Protein AF-A0A7J9GZG3-F1 (afdb_monomer_lite)

Sequence (61 aa):
MIFDLSDGRFLYRLFHKVDADRIKVEGPWNFNLHLLILRRLHDGDDPNTIPLNTVDLWVLV

Organism: NCBI:txid34285

pLDDT: mean 86.98, std 2.88, range [73.12, 91.0]

Radius of gyration: 12.9 Å; chains: 1; bounding box: 27×29×39 Å

Structure (mmCIF, N/CA/C/O backbone):
data_AF-A0A7J9GZG3-F1
#
_entry.id   AF-A0A7J9GZG3-F1
#
loop_
_atom_site.group_PDB
_atom_site.id
_atom_site.type_symbol
_atom_site.label_atom_id
_atom_site.label_alt_id
_atom_site.label_comp_id
_atom_site.label_asym_id
_atom_site.label_entity_id
_atom_site.label_seq_id
_atom_site.pdbx_PDB_ins_code
_atom_site.Cartn_x
_atom_site.Cartn_y
_atom_site.Cartn_z
_atom_site.occupancy
_atom_site.B_iso_or_equiv
_atom_site.auth_seq_id
_atom_site.auth_comp_id
_atom_site.auth_asym_id
_atom_site.auth_atom_id
_atom_site.pdbx_PDB_model_num
ATOM 1 N N . MET A 1 1 ? 3.421 2.501 -13.799 1.00 83.75 1 MET A N 1
ATOM 2 C CA . MET A 1 1 ? 2.069 2.090 -14.258 1.00 83.75 1 MET A CA 1
ATOM 3 C C . MET A 1 1 ? 1.183 1.892 -13.039 1.00 83.75 1 MET A C 1
ATOM 5 O O . MET A 1 1 ? 1.720 1.462 -12.026 1.00 83.75 1 MET A O 1
ATOM 9 N N . ILE A 1 2 ? -0.106 2.232 -13.112 1.00 88.06 2 ILE A N 1
ATOM 10 C CA . ILE A 1 2 ? -1.053 2.098 -11.992 1.00 88.06 2 ILE A CA 1
ATOM 11 C C . ILE A 1 2 ? -2.109 1.064 -12.382 1.00 88.06 2 ILE A C 1
ATOM 13 O O . ILE A 1 2 ? -2.632 1.141 -13.493 1.00 88.06 2 ILE A O 1
ATOM 17 N N . PHE A 1 3 ? -2.402 0.120 -11.491 1.00 90.38 3 PHE A N 1
ATOM 18 C CA . PHE A 1 3 ? -3.481 -0.855 -11.653 1.00 90.38 3 PHE A CA 1
ATOM 19 C C . PHE A 1 3 ? -4.488 -0.707 -10.513 1.00 90.38 3 PHE A C 1
ATOM 21 O O . PHE A 1 3 ? -4.088 -0.613 -9.352 1.00 90.38 3 PHE A O 1
ATOM 28 N N . ASP A 1 4 ? -5.774 -0.683 -10.851 1.00 90.94 4 ASP A N 1
ATOM 29 C CA . ASP A 1 4 ? -6.870 -0.739 -9.883 1.00 90.94 4 ASP A CA 1
ATOM 30 C C . ASP A 1 4 ? -7.088 -2.202 -9.467 1.00 90.94 4 ASP A C 1
ATOM 32 O O . ASP A 1 4 ? -7.230 -3.077 -10.326 1.00 90.94 4 ASP A O 1
ATOM 36 N N . LEU A 1 5 ? -7.041 -2.467 -8.161 1.00 89.19 5 LEU A N 1
ATOM 37 C CA . LEU A 1 5 ? -7.214 -3.795 -7.564 1.00 89.19 5 LEU A CA 1
ATOM 38 C C . LEU A 1 5 ? -8.580 -3.958 -6.876 1.00 89.19 5 LEU A C 1
ATOM 40 O O . LEU A 1 5 ? -8.728 -4.865 -6.060 1.00 89.19 5 LEU A O 1
ATOM 44 N N . SER A 1 6 ? -9.535 -3.072 -7.173 1.00 85.31 6 SER A N 1
ATOM 45 C CA . SER A 1 6 ? -10.816 -2.903 -6.484 1.00 85.31 6 SER A CA 1
ATOM 46 C C . SER A 1 6 ? -10.693 -2.521 -5.002 1.00 85.31 6 SER A C 1
ATOM 48 O O . SER A 1 6 ? -9.615 -2.512 -4.402 1.00 85.31 6 SER A O 1
ATOM 50 N N . ASP A 1 7 ? -11.822 -2.137 -4.401 1.00 85.44 7 ASP A N 1
ATOM 51 C CA . ASP A 1 7 ? -11.935 -1.796 -2.973 1.00 85.44 7 ASP A CA 1
ATOM 52 C C . ASP A 1 7 ? -11.013 -0.650 -2.518 1.00 85.44 7 ASP A C 1
ATOM 54 O O . ASP A 1 7 ? -10.525 -0.624 -1.389 1.00 85.44 7 ASP A O 1
ATOM 58 N N . GLY A 1 8 ? -10.743 0.302 -3.418 1.00 85.62 8 GLY A N 1
ATOM 59 C CA . GLY A 1 8 ? -9.872 1.447 -3.141 1.00 85.62 8 GLY A CA 1
ATOM 60 C C . GLY A 1 8 ? -8.386 1.092 -3.023 1.00 85.62 8 GLY A C 1
ATOM 61 O O . GLY A 1 8 ? -7.605 1.903 -2.522 1.00 85.62 8 GLY A O 1
ATOM 62 N N . ARG A 1 9 ? -7.978 -0.104 -3.471 1.00 88.31 9 ARG A N 1
ATOM 63 C CA . ARG A 1 9 ? -6.576 -0.531 -3.520 1.00 88.31 9 ARG A CA 1
ATOM 64 C C . ARG A 1 9 ? -5.991 -0.274 -4.902 1.00 88.31 9 ARG A C 1
ATOM 66 O O . ARG A 1 9 ? -6.580 -0.613 -5.923 1.00 88.31 9 ARG A O 1
ATOM 73 N N . PHE A 1 10 ? -4.777 0.263 -4.921 1.00 90.00 10 PHE A N 1
ATOM 74 C CA . PHE A 1 10 ? -4.063 0.581 -6.151 1.00 90.00 10 PHE A CA 1
ATOM 75 C C . PHE A 1 10 ? -2.651 0.007 -6.108 1.00 90.00 10 PHE A C 1
ATOM 77 O O . PHE A 1 10 ? -1.937 0.146 -5.113 1.00 90.00 10 PHE A O 1
ATOM 84 N N . LEU A 1 11 ? -2.227 -0.607 -7.210 1.00 90.38 11 LEU A N 1
ATOM 85 C CA . LEU A 1 11 ? -0.861 -1.075 -7.399 1.00 90.38 11 LEU A CA 1
ATOM 86 C C . LEU A 1 11 ? -0.077 -0.075 -8.243 1.00 90.38 11 LEU A C 1
ATOM 88 O O . LEU A 1 11 ? -0.340 0.099 -9.433 1.00 90.38 11 LEU A O 1
ATOM 92 N N . TYR A 1 12 ? 0.947 0.522 -7.641 1.00 89.25 12 TYR A N 1
ATOM 93 C CA . TYR A 1 12 ? 1.884 1.406 -8.324 1.00 89.25 12 TYR A CA 1
ATOM 94 C C . TYR A 1 12 ? 3.148 0.635 -8.703 1.00 89.25 12 TYR A C 1
ATOM 96 O O . TYR A 1 12 ? 3.973 0.296 -7.856 1.00 89.25 12 TYR A O 1
ATOM 104 N N . ARG A 1 13 ? 3.332 0.381 -10.001 1.00 88.31 13 ARG A N 1
ATOM 105 C CA . ARG A 1 13 ? 4.572 -0.186 -10.540 1.00 88.31 13 ARG A CA 1
ATOM 106 C C . ARG A 1 13 ? 5.547 0.934 -10.887 1.00 88.31 13 ARG A C 1
ATOM 108 O O . ARG A 1 13 ? 5.345 1.642 -11.881 1.00 88.31 13 ARG A O 1
ATOM 115 N N . LEU A 1 14 ? 6.586 1.063 -10.069 1.00 87.62 14 LEU A N 1
ATOM 116 C CA . LEU A 1 14 ? 7.710 1.979 -10.261 1.00 87.62 14 LEU A CA 1
ATOM 117 C C . LEU A 1 14 ? 8.827 1.276 -11.040 1.00 87.62 14 LEU A C 1
ATOM 119 O O . LEU A 1 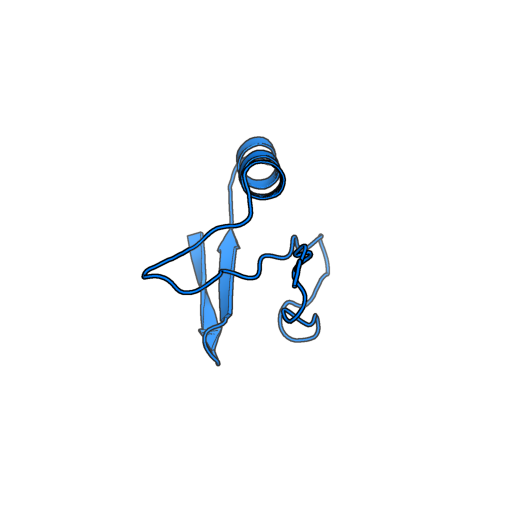14 ? 9.030 0.073 -10.883 1.00 87.62 14 LEU A O 1
ATOM 123 N N . PHE A 1 15 ? 9.528 2.017 -11.899 1.00 84.31 15 PHE A N 1
ATOM 124 C CA . PHE A 1 15 ? 10.580 1.457 -12.758 1.00 84.31 15 PHE A CA 1
ATOM 125 C C . PHE A 1 15 ? 11.938 1.391 -12.063 1.00 84.31 15 PHE A C 1
ATOM 127 O O . PHE A 1 15 ? 12.711 0.471 -12.322 1.00 84.31 15 PHE A O 1
ATOM 134 N N . HIS A 1 16 ? 12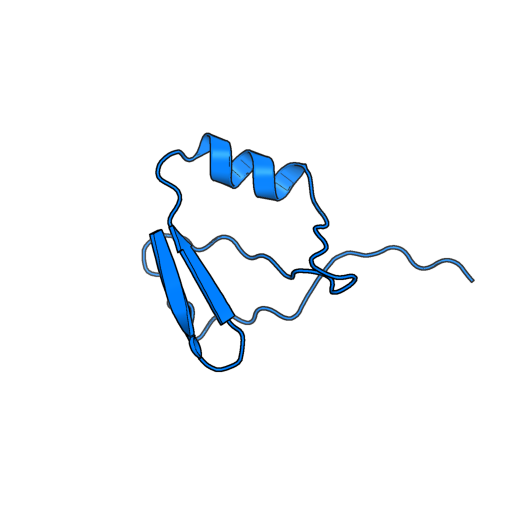.215 2.326 -11.152 1.00 88.94 16 HIS A N 1
ATOM 135 C CA . HIS A 1 16 ? 13.460 2.341 -10.404 1.00 88.94 16 HIS A CA 1
ATOM 136 C C . HIS A 1 16 ? 13.217 2.046 -8.930 1.00 88.94 16 HIS A C 1
ATOM 138 O O . HIS A 1 16 ? 12.349 2.626 -8.278 1.00 88.94 16 HIS A O 1
ATOM 144 N N . LYS A 1 17 ? 14.052 1.158 -8.386 1.00 86.62 17 LYS A N 1
ATOM 145 C CA . LYS A 1 17 ? 14.049 0.815 -6.962 1.00 86.62 17 LYS A CA 1
ATOM 146 C C . LYS A 1 17 ? 14.243 2.049 -6.072 1.00 86.62 17 LYS A C 1
ATOM 148 O O . LYS A 1 17 ? 13.601 2.130 -5.032 1.00 86.62 17 LYS A O 1
ATOM 153 N N . VAL A 1 18 ? 15.061 3.009 -6.511 1.00 90.06 18 VAL A N 1
ATOM 154 C CA . VAL A 1 18 ? 15.321 4.255 -5.773 1.00 90.06 18 VAL A CA 1
ATOM 155 C C . VAL A 1 18 ? 14.048 5.071 -5.541 1.00 90.06 18 VAL A C 1
ATOM 157 O O . VAL A 1 18 ? 13.876 5.619 -4.459 1.00 90.06 18 VAL A O 1
ATOM 160 N N . ASP A 1 19 ? 13.118 5.092 -6.497 1.00 87.75 19 ASP A N 1
ATOM 161 C CA . ASP A 1 19 ? 11.858 5.828 -6.349 1.00 87.75 19 ASP A CA 1
ATOM 162 C C . ASP A 1 19 ? 10.955 5.156 -5.307 1.00 87.75 19 ASP A C 1
ATOM 164 O O . ASP A 1 19 ? 10.359 5.825 -4.464 1.00 87.75 19 ASP A O 1
ATOM 168 N N . ALA A 1 20 ? 10.902 3.819 -5.315 1.00 86.56 20 ALA A N 1
ATOM 169 C CA . ALA A 1 20 ? 10.159 3.048 -4.318 1.00 86.56 20 ALA A CA 1
ATOM 170 C C . ALA A 1 20 ? 10.746 3.215 -2.907 1.00 86.56 20 ALA A C 1
ATOM 172 O O . ALA A 1 20 ? 10.005 3.328 -1.930 1.00 86.56 20 ALA A O 1
ATOM 173 N N . ASP A 1 21 ? 12.077 3.239 -2.804 1.00 88.75 21 ASP A N 1
ATOM 174 C CA . ASP A 1 21 ? 12.779 3.434 -1.537 1.00 88.75 21 ASP A CA 1
ATOM 175 C C . ASP A 1 21 ? 12.521 4.843 -0.981 1.00 88.75 21 ASP A C 1
ATOM 177 O O . ASP A 1 21 ? 12.216 4.981 0.204 1.00 88.75 21 ASP A O 1
ATOM 181 N N . ARG A 1 22 ? 12.534 5.874 -1.835 1.00 88.19 22 ARG A N 1
ATOM 182 C CA . ARG A 1 22 ? 12.199 7.254 -1.445 1.00 88.19 22 ARG A CA 1
ATOM 183 C C . ARG A 1 22 ? 10.779 7.382 -0.910 1.00 88.19 22 ARG A C 1
ATOM 185 O O . ARG A 1 22 ? 10.599 7.929 0.170 1.00 88.19 22 ARG A O 1
ATOM 192 N N . ILE A 1 23 ? 9.789 6.800 -1.591 1.00 87.00 23 ILE A N 1
ATOM 193 C CA . ILE A 1 23 ? 8.392 6.811 -1.123 1.00 87.00 23 ILE A CA 1
ATOM 194 C C . ILE A 1 23 ? 8.261 6.155 0.257 1.00 87.00 23 ILE A C 1
ATOM 196 O O . ILE A 1 23 ? 7.478 6.611 1.087 1.00 87.00 23 ILE A O 1
ATOM 200 N N . LYS A 1 24 ? 9.029 5.098 0.536 1.00 82.31 24 LYS A N 1
ATOM 201 C CA . LYS A 1 24 ? 9.002 4.447 1.850 1.00 82.31 24 LYS A CA 1
ATOM 202 C C . LYS A 1 24 ? 9.627 5.315 2.949 1.00 82.31 24 LYS A C 1
ATOM 204 O O . LYS A 1 24 ? 9.136 5.297 4.071 1.00 82.31 24 LYS A O 1
ATOM 209 N N . VAL A 1 25 ? 10.712 6.024 2.642 1.00 84.56 25 VAL A N 1
ATOM 210 C CA . VAL A 1 25 ? 11.477 6.813 3.623 1.00 84.56 25 VAL A CA 1
ATOM 211 C C . VAL A 1 25 ? 10.830 8.168 3.911 1.00 84.56 25 VAL A C 1
ATOM 213 O O . VA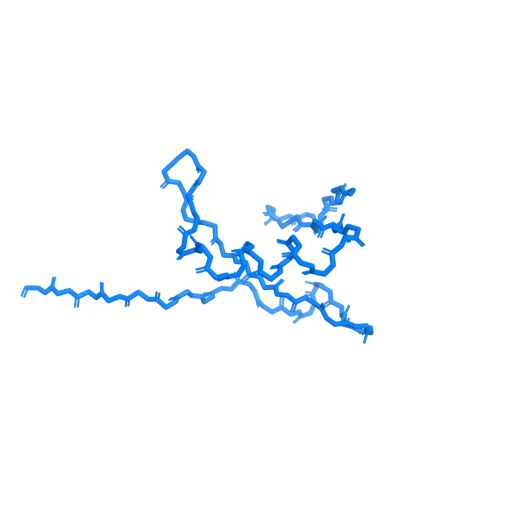L A 1 25 ? 10.850 8.615 5.050 1.00 84.56 25 VAL A O 1
ATOM 216 N N . GLU A 1 26 ? 10.252 8.813 2.901 1.00 85.44 26 GLU A N 1
ATOM 217 C CA . GLU A 1 26 ? 9.702 10.173 2.999 1.00 85.44 26 GLU A CA 1
ATOM 218 C C . GLU A 1 26 ? 8.257 10.211 3.558 1.00 85.44 26 GLU A C 1
ATOM 220 O O . GLU A 1 26 ? 7.678 11.286 3.693 1.00 85.44 26 GLU A O 1
ATOM 225 N N . GLY A 1 27 ? 7.664 9.056 3.892 1.00 79.50 27 GLY A N 1
ATOM 226 C CA . GLY A 1 27 ? 6.316 8.964 4.467 1.00 79.50 27 GLY A CA 1
ATOM 227 C C . GLY A 1 27 ? 6.222 9.399 5.943 1.00 79.50 27 GLY A C 1
ATOM 228 O O . GLY A 1 27 ? 7.245 9.600 6.599 1.00 79.50 27 GLY A O 1
ATOM 229 N N . PRO A 1 28 ? 5.000 9.495 6.509 1.00 84.62 28 PRO A N 1
ATOM 230 C CA . PRO A 1 28 ? 3.713 9.066 5.946 1.00 84.62 28 PRO A CA 1
ATOM 231 C C . PRO A 1 28 ? 3.108 10.044 4.925 1.00 84.62 28 PRO A C 1
ATOM 233 O O . PRO A 1 28 ? 3.290 11.255 5.012 1.00 84.62 28 PRO A O 1
ATOM 236 N N . TRP A 1 29 ? 2.335 9.518 3.970 1.00 87.69 29 TRP A N 1
ATOM 237 C CA . TRP A 1 29 ? 1.753 10.300 2.872 1.00 87.69 29 TRP A CA 1
ATOM 238 C C . TRP A 1 29 ? 0.264 10.542 3.063 1.00 87.69 29 TRP A C 1
ATOM 240 O O . TRP A 1 29 ? -0.462 9.646 3.480 1.00 87.69 29 TRP A O 1
ATOM 250 N N . ASN A 1 30 ? -0.208 11.726 2.680 1.00 88.94 30 ASN A N 1
ATOM 251 C CA . ASN A 1 30 ? -1.628 12.059 2.673 1.00 88.94 30 ASN A CA 1
ATOM 252 C C . ASN A 1 30 ? -2.070 12.480 1.268 1.00 88.94 30 ASN A C 1
ATOM 254 O O . ASN A 1 30 ? -1.344 13.187 0.569 1.00 88.94 30 ASN A O 1
ATOM 258 N N . PHE A 1 31 ? -3.285 12.098 0.885 1.00 85.56 31 PHE A N 1
ATOM 259 C CA . PHE A 1 31 ? -3.968 12.578 -0.312 1.00 85.56 31 PHE A CA 1
ATOM 260 C C . PHE A 1 31 ? -5.355 13.082 0.079 1.00 85.56 31 PHE A C 1
ATOM 262 O O . PHE A 1 31 ? -6.144 12.330 0.640 1.00 85.56 31 PHE A O 1
ATOM 269 N N . ASN A 1 32 ? -5.656 14.356 -0.181 1.00 87.94 32 ASN A N 1
ATOM 270 C CA . ASN A 1 32 ? -6.921 14.988 0.220 1.00 87.94 32 ASN A CA 1
ATOM 271 C C . ASN A 1 32 ? -7.274 14.776 1.707 1.00 87.94 32 ASN A C 1
ATOM 273 O O . ASN A 1 32 ? -8.409 14.456 2.033 1.00 87.94 32 ASN A O 1
ATOM 277 N N . LEU A 1 33 ? -6.294 14.940 2.607 1.00 86.88 33 LEU A N 1
ATOM 278 C CA . LEU A 1 33 ? -6.432 14.690 4.055 1.00 86.88 33 LEU A CA 1
ATOM 279 C C . LEU A 1 33 ? -6.715 13.224 4.437 1.00 86.88 33 LEU A C 1
ATOM 281 O O . LEU A 1 33 ? -6.973 12.931 5.602 1.00 86.88 33 LEU A O 1
ATOM 285 N N . HIS A 1 34 ? -6.620 12.295 3.485 1.00 85.69 34 HIS A N 1
ATOM 286 C CA . HIS A 1 34 ? -6.675 10.864 3.741 1.00 85.69 34 HIS A CA 1
ATOM 287 C C . HIS A 1 34 ? -5.261 10.288 3.792 1.00 85.69 34 HIS A C 1
ATOM 289 O O . HIS A 1 34 ? -4.483 10.433 2.846 1.00 85.69 34 HIS A O 1
ATOM 295 N N . LEU A 1 35 ? -4.940 9.619 4.896 1.00 89.06 35 LEU A N 1
ATOM 296 C CA . LEU A 1 35 ? -3.672 8.927 5.078 1.00 89.06 35 LEU A CA 1
ATOM 297 C C . LEU A 1 35 ? -3.579 7.736 4.120 1.00 89.06 35 LEU A C 1
ATOM 299 O O . LEU A 1 35 ? -4.466 6.884 4.079 1.00 89.06 35 LEU A O 1
ATOM 303 N N . LEU A 1 36 ? -2.485 7.667 3.368 1.00 89.12 36 LEU A N 1
ATOM 304 C CA . LEU A 1 36 ? -2.197 6.553 2.480 1.00 89.12 36 LEU A CA 1
ATOM 305 C C . LEU A 1 36 ? -1.434 5.473 3.242 1.00 89.12 36 LEU A C 1
ATOM 307 O O . LEU A 1 36 ? -0.344 5.713 3.765 1.00 89.12 36 LEU A O 1
ATOM 311 N N . ILE A 1 37 ? -1.985 4.263 3.249 1.00 89.62 37 ILE A N 1
ATOM 312 C CA . ILE A 1 37 ? -1.280 3.074 3.721 1.00 89.62 37 ILE A CA 1
ATOM 313 C C . ILE A 1 37 ? -0.543 2.477 2.526 1.00 89.62 37 ILE A C 1
ATOM 315 O O . ILE A 1 37 ? -1.151 2.140 1.513 1.00 89.62 37 ILE A O 1
ATOM 319 N N . LEU A 1 38 ? 0.778 2.362 2.636 1.00 89.31 38 LEU A N 1
ATOM 320 C CA . LEU A 1 38 ? 1.634 1.864 1.565 1.00 89.31 38 LEU A CA 1
ATOM 321 C C . LEU A 1 38 ? 2.365 0.611 2.025 1.00 89.31 38 LEU A C 1
ATOM 323 O O . LEU A 1 38 ? 2.939 0.569 3.113 1.00 89.31 38 LEU A O 1
ATOM 327 N N . ARG A 1 39 ? 2.406 -0.399 1.157 1.00 88.31 39 ARG A N 1
ATOM 328 C CA . ARG A 1 39 ? 3.177 -1.618 1.383 1.00 88.31 39 ARG A CA 1
ATOM 329 C C . ARG A 1 39 ? 3.953 -1.980 0.133 1.00 88.31 39 ARG A C 1
ATOM 331 O O . ARG A 1 39 ? 3.414 -2.000 -0.969 1.00 88.31 39 ARG A O 1
ATOM 338 N N . ARG A 1 40 ? 5.238 -2.274 0.321 1.00 89.00 40 ARG A N 1
ATOM 339 C CA . ARG A 1 40 ? 6.091 -2.788 -0.746 1.00 89.00 40 ARG A CA 1
ATOM 340 C C . ARG A 1 40 ? 5.797 -4.267 -0.961 1.00 89.00 40 ARG A C 1
ATOM 342 O O . ARG A 1 40 ? 5.863 -5.037 -0.006 1.00 89.00 40 ARG A O 1
ATOM 349 N N . LEU A 1 41 ? 5.527 -4.626 -2.209 1.00 89.25 41 LEU A N 1
ATOM 350 C CA . LEU A 1 41 ? 5.420 -6.009 -2.663 1.00 89.25 41 LEU A CA 1
ATOM 351 C C . LEU A 1 41 ? 6.781 -6.494 -3.174 1.00 89.25 41 LEU A C 1
ATOM 353 O O . LEU A 1 41 ? 7.560 -5.707 -3.725 1.00 89.25 41 LEU A O 1
ATOM 357 N N . HIS A 1 42 ? 7.049 -7.777 -2.981 1.00 86.38 42 HIS A N 1
ATOM 358 C CA . HIS A 1 42 ? 8.191 -8.505 -3.524 1.00 86.38 42 HIS A CA 1
ATOM 359 C C . HIS A 1 42 ? 7.742 -9.435 -4.656 1.00 86.38 42 HIS A C 1
ATOM 361 O O . HIS A 1 42 ? 6.551 -9.641 -4.884 1.00 86.38 42 HIS A O 1
ATOM 367 N N . ASP A 1 43 ? 8.704 -9.988 -5.391 1.00 85.12 43 ASP A N 1
ATOM 368 C CA . ASP A 1 43 ? 8.399 -10.926 -6.467 1.00 85.12 43 ASP A CA 1
ATOM 369 C C . ASP A 1 43 ? 7.692 -12.170 -5.909 1.00 85.12 43 ASP A C 1
ATOM 371 O O . ASP A 1 43 ? 8.186 -12.817 -4.987 1.00 85.12 43 ASP A O 1
ATOM 375 N N . GLY A 1 44 ? 6.530 -12.495 -6.480 1.00 87.69 44 GLY A N 1
ATOM 376 C CA . GLY A 1 44 ? 5.682 -13.607 -6.040 1.00 87.69 44 GLY A CA 1
ATOM 377 C C . GLY A 1 44 ? 4.613 -13.238 -5.006 1.00 87.69 44 GLY A C 1
ATOM 378 O O . GLY A 1 44 ? 3.750 -14.069 -4.733 1.00 87.69 44 GLY A O 1
ATOM 379 N N . ASP A 1 45 ? 4.618 -12.012 -4.476 1.00 91.00 45 ASP A N 1
ATOM 380 C CA . ASP A 1 45 ? 3.563 -11.535 -3.580 1.00 91.00 45 ASP A CA 1
ATOM 381 C C . ASP A 1 45 ? 2.239 -11.331 -4.339 1.00 91.00 45 ASP A C 1
ATOM 383 O O . ASP A 1 45 ? 2.202 -10.674 -5.383 1.00 91.00 45 ASP A O 1
ATOM 387 N N . ASP A 1 46 ? 1.131 -11.833 -3.781 1.00 89.50 46 ASP A N 1
ATOM 388 C CA . ASP A 1 46 ? -0.216 -11.532 -4.276 1.00 89.50 46 ASP A CA 1
ATOM 389 C C . ASP A 1 46 ? -0.800 -10.325 -3.516 1.00 89.50 46 ASP A C 1
ATOM 391 O O . ASP A 1 46 ? -1.121 -10.447 -2.324 1.00 89.50 46 ASP A O 1
ATOM 395 N N . PRO A 1 47 ? -0.997 -9.168 -4.179 1.00 88.38 47 PRO A N 1
ATOM 396 C CA . PRO A 1 47 ? -1.534 -7.968 -3.541 1.00 88.38 47 PRO A CA 1
ATOM 397 C C . PRO A 1 47 ? -2.950 -8.140 -2.976 1.00 88.38 47 PRO A C 1
ATOM 399 O O . PRO A 1 47 ? -3.363 -7.346 -2.131 1.00 88.38 47 PRO A O 1
ATOM 402 N N . ASN A 1 48 ? -3.700 -9.158 -3.404 1.00 86.75 48 ASN A N 1
ATOM 403 C CA . ASN A 1 48 ? -5.045 -9.421 -2.895 1.00 86.75 48 ASN A CA 1
ATOM 404 C C . ASN A 1 48 ? -5.038 -10.135 -1.543 1.00 86.75 48 ASN A C 1
ATOM 406 O O . ASN A 1 48 ? -5.996 -9.999 -0.782 1.00 86.75 48 ASN A O 1
ATOM 410 N N . THR A 1 49 ? -3.967 -10.872 -1.242 1.00 88.50 49 THR A N 1
ATOM 411 C CA . THR A 1 49 ? -3.831 -11.656 -0.003 1.00 88.50 49 THR A CA 1
ATOM 412 C C . THR A 1 49 ? -3.136 -10.883 1.111 1.00 88.50 49 THR A C 1
ATOM 414 O O . THR A 1 49 ? -3.295 -11.197 2.290 1.00 88.50 49 THR A O 1
ATOM 417 N N . ILE A 1 50 ? -2.370 -9.855 0.748 1.00 88.00 50 ILE A N 1
ATOM 418 C CA . ILE A 1 50 ? -1.565 -9.088 1.686 1.00 88.00 50 ILE A CA 1
ATOM 419 C C . ILE A 1 50 ? -2.390 -7.924 2.258 1.00 88.00 50 ILE A C 1
ATOM 421 O O . ILE A 1 50 ? -2.851 -7.065 1.503 1.00 88.00 50 ILE A O 1
ATOM 425 N N . PRO A 1 51 ? -2.542 -7.827 3.593 1.00 85.94 51 PRO A N 1
ATOM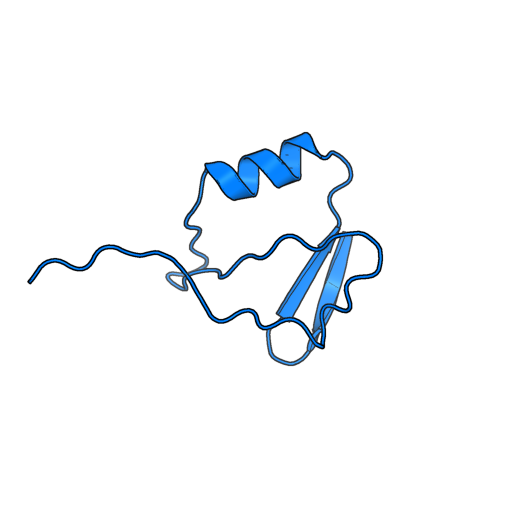 426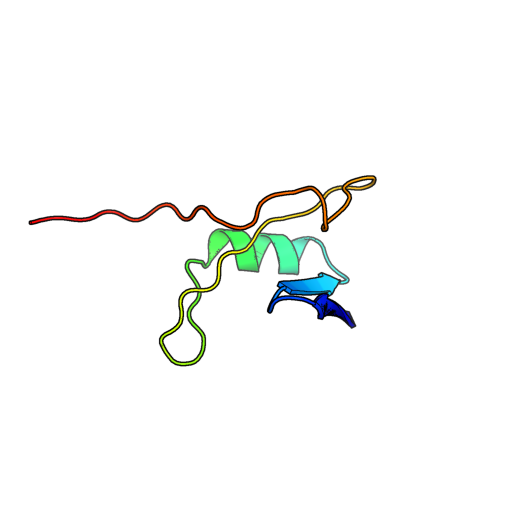 C CA . PRO A 1 51 ? -3.308 -6.750 4.201 1.00 85.94 51 PRO A CA 1
ATOM 427 C C . PRO A 1 51 ? -2.569 -5.406 4.115 1.00 85.94 51 PRO A C 1
ATOM 429 O O . PRO A 1 51 ? -1.353 -5.316 4.336 1.00 85.94 51 PRO A O 1
ATOM 432 N N . LEU A 1 52 ? -3.348 -4.359 3.830 1.00 88.81 52 LEU A N 1
ATOM 433 C CA . LEU A 1 52 ? -2.928 -2.961 3.720 1.00 88.81 52 LEU A CA 1
ATOM 434 C C . LEU A 1 52 ? -3.678 -2.110 4.762 1.00 88.81 52 LEU A C 1
ATOM 436 O O . LEU A 1 52 ? -4.513 -1.281 4.420 1.00 88.81 52 LEU A O 1
ATOM 440 N N . ASN A 1 53 ? -3.446 -2.383 6.048 1.00 86.94 53 ASN A N 1
ATOM 441 C CA . ASN A 1 53 ? -4.281 -1.884 7.152 1.00 86.94 53 ASN A CA 1
ATOM 442 C C . ASN A 1 53 ? -3.500 -1.346 8.367 1.00 86.94 53 ASN A C 1
ATOM 44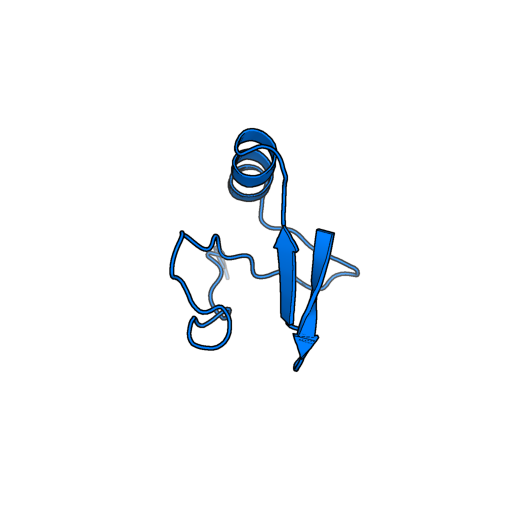4 O O . ASN A 1 53 ? -4.107 -1.051 9.392 1.00 86.94 53 ASN A O 1
ATOM 448 N N . THR A 1 54 ? -2.176 -1.212 8.276 1.00 84.38 54 THR A N 1
ATOM 449 C CA . THR A 1 54 ? -1.324 -0.759 9.386 1.00 84.38 54 THR A CA 1
ATOM 450 C C . THR A 1 54 ? -0.478 0.438 8.986 1.00 84.38 54 THR A C 1
ATOM 452 O O . THR A 1 54 ? 0.093 0.455 7.896 1.00 84.38 54 THR A O 1
ATOM 455 N N . VAL A 1 55 ? -0.336 1.398 9.894 1.00 86.88 55 VAL A N 1
ATOM 456 C CA . VAL A 1 55 ? 0.575 2.539 9.772 1.00 86.88 55 VAL A CA 1
ATOM 457 C C . VAL A 1 55 ? 1.097 2.894 11.160 1.00 86.88 55 VAL A C 1
ATOM 459 O O . VAL A 1 55 ? 0.328 2.923 12.121 1.00 86.88 55 VAL A O 1
ATOM 462 N N . ASP A 1 56 ? 2.398 3.144 11.263 1.00 83.88 56 ASP A N 1
ATOM 463 C CA . ASP A 1 56 ? 3.029 3.494 12.532 1.00 83.88 56 ASP A CA 1
ATOM 464 C C . ASP A 1 56 ? 2.850 4.992 12.793 1.00 83.88 56 ASP A C 1
ATOM 466 O O . ASP A 1 56 ? 3.361 5.835 12.052 1.00 83.88 56 ASP A O 1
ATOM 470 N N . LEU A 1 57 ? 2.098 5.330 13.840 1.00 83.31 57 LEU A N 1
ATOM 471 C CA . LEU A 1 57 ? 1.833 6.703 14.260 1.00 83.31 57 LEU A CA 1
ATOM 472 C C . LEU A 1 57 ? 2.013 6.826 15.772 1.00 83.31 57 LEU A C 1
ATOM 474 O O . LEU A 1 57 ? 1.602 5.950 16.532 1.00 83.31 57 LEU A O 1
ATOM 478 N N . TRP A 1 58 ? 2.582 7.947 16.208 1.00 85.31 58 TRP A N 1
ATOM 479 C CA . TRP A 1 58 ? 2.623 8.316 17.619 1.00 85.31 58 TRP A CA 1
ATOM 480 C C . TRP A 1 58 ? 1.380 9.130 17.969 1.00 85.31 58 TRP A C 1
ATOM 482 O O . TRP A 1 58 ? 1.046 10.086 17.271 1.00 85.31 58 TRP A O 1
ATOM 492 N N . VAL A 1 59 ? 0.719 8.771 19.068 1.00 84.88 59 VAL A N 1
ATOM 493 C CA . VAL A 1 59 ? -0.391 9.537 19.641 1.00 84.88 59 VAL A CA 1
ATOM 494 C C . VAL A 1 59 ? 0.023 9.965 21.041 1.00 84.88 59 VAL A C 1
ATOM 496 O O . VAL A 1 59 ? 0.393 9.126 21.860 1.00 84.88 59 VAL A O 1
ATOM 499 N N . LEU A 1 60 ? -0.019 11.269 21.301 1.00 87.31 60 LEU A N 1
ATOM 500 C CA . LEU A 1 60 ? 0.147 11.846 22.632 1.00 87.31 60 LEU A CA 1
ATOM 501 C C . LEU A 1 60 ? -1.193 12.453 23.052 1.00 87.31 60 LEU A C 1
ATOM 503 O O . LEU A 1 60 ? -1.853 13.088 22.228 1.00 87.31 60 LEU A O 1
ATOM 507 N N . VAL A 1 61 ? -1.580 12.232 24.308 1.00 73.12 61 VAL A N 1
ATOM 508 C CA . VAL A 1 61 ? -2.788 12.792 24.935 1.00 73.12 61 VAL A CA 1
ATOM 509 C C . VAL A 1 61 ? -2.378 13.845 25.949 1.00 73.12 61 VAL A C 1
ATOM 511 O O . VAL A 1 61 ? -1.410 13.569 26.694 1.00 73.12 61 VAL A O 1
#

Secondary structure (DSSP, 8-state):
-EEE-STT-EEE--S-HHHHHHHHHS--EEETTEEEP-----TT--TTTS-----------

Foldseek 3Di:
DWDDPPPPDIDDDDPDPVVVVCCVVVDQDDDPNHTAQDDDDDPPDDPVPDDRPDDDDDDDD